Protein AF-S4PAW2-F1 (afdb_monomer)

Foldseek 3Di:
DDDDDDPDDDDDPCNVCVVVDDPNDRPPDPPCQVWAWDADLQQKIKTQAQDPVVVVVCQQQWAWDDDDNGITITGRALVSLVSNVVVVNALVNVQVVNQVRHDVVLVVVPPPPDPDPGSHDVSNSVSND

Organism: NCBI:txid116150

Secondary structure (DSSP, 8-state):
--PPPPS-----HHHHTTT--BTTB-TT-GGGGG-EEEE-TTSEEEEE---HHHHHHHTTTSEEEEE-SS-EEEE--HHHHHHHHHTT--HHHHHHHHHHTB-TTTTT--TTS---S-SS-HHHHHHH-

InterPro domains:
  IPR004598 Transcription factor TFIIH subunit p52/Tfb2 [PF03849] (2-104)
  IPR004598 Transcription factor TFIIH subunit p52/Tfb2 [PTHR13152] (2-129)

Sequence (129 aa):
HRKRKAGRFYPTRLALNITCVKDGLAPLDAAANAGYIIAETNYRVYAYTQSSLQVALLGLFTELIYRFPNVVVGVLTRESVRAALRGGISAQQIIRYLDQHSHPQMLKSDTGGVRSASVLPPTVLDQIQ

Solvent-accessible surface area (backbone atoms only — not comparable to full-atom values): 7818 Å² total; per-residue (Å²): 135,84,79,79,84,72,99,72,84,79,82,48,75,67,69,72,41,69,85,66,51,58,91,82,50,62,91,83,46,85,80,62,75,76,43,33,34,48,67,43,78,86,33,40,34,42,34,38,40,74,52,67,67,60,54,54,57,48,54,53,39,23,47,74,76,47,80,53,86,52,37,34,35,28,34,58,41,67,66,30,34,52,50,20,46,74,71,70,45,50,51,68,56,56,51,49,53,50,53,76,35,38,42,74,66,57,71,5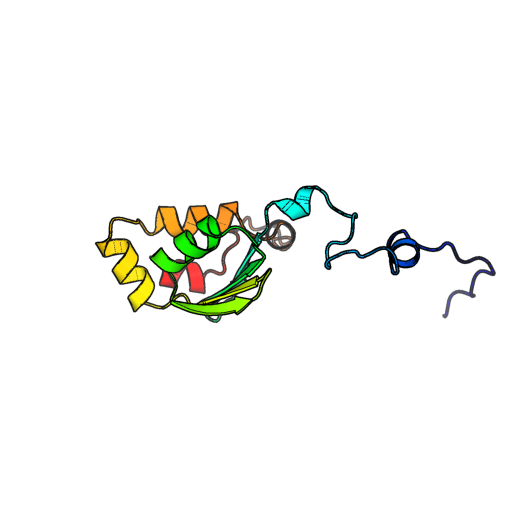8,68,62,76,76,86,59,84,67,97,57,76,60,42,66,65,47,52,66,60,54,105

Structure (mmCIF, N/CA/C/O backbone):
data_AF-S4PAW2-F1
#
_entry.id   AF-S4PAW2-F1
#
loop_
_atom_site.group_PDB
_atom_site.id
_atom_site.type_symbol
_atom_site.label_atom_id
_atom_site.label_alt_id
_atom_site.label_comp_id
_atom_site.label_asym_id
_atom_site.label_entity_id
_atom_site.label_seq_id
_atom_site.pdbx_PDB_ins_code
_atom_site.Cartn_x
_atom_site.Cartn_y
_atom_site.Cartn_z
_atom_site.occupancy
_atom_site.B_iso_or_equiv
_atom_site.auth_seq_id
_atom_site.auth_comp_id
_atom_site.auth_asym_id
_atom_site.auth_atom_id
_atom_site.pdbx_PDB_model_num
ATOM 1 N N . HIS A 1 1 ? 20.987 15.626 -38.722 1.00 43.94 1 HIS A N 1
ATOM 2 C CA . HIS A 1 1 ? 22.169 14.813 -39.095 1.00 43.94 1 HIS A CA 1
ATOM 3 C C . HIS A 1 1 ? 22.150 13.480 -38.341 1.00 43.94 1 HIS A C 1
ATOM 5 O O . HIS A 1 1 ? 22.289 13.475 -37.125 1.00 43.94 1 HIS A O 1
ATOM 11 N N . ARG A 1 2 ? 21.940 12.347 -39.028 1.00 53.91 2 ARG A N 1
ATOM 12 C CA . ARG A 1 2 ? 21.974 10.998 -38.428 1.00 53.91 2 ARG A CA 1
ATOM 13 C C . ARG A 1 2 ? 23.436 10.560 -38.267 1.00 53.91 2 ARG A C 1
ATOM 15 O O . ARG A 1 2 ? 24.132 10.385 -39.263 1.00 53.91 2 ARG A O 1
ATOM 22 N N . LYS A 1 3 ? 23.908 10.414 -37.024 1.00 63.22 3 LYS A N 1
ATOM 23 C CA . LYS A 1 3 ? 25.265 9.933 -36.700 1.00 63.22 3 LYS A CA 1
ATOM 24 C C . LYS A 1 3 ? 25.439 8.517 -37.283 1.00 63.22 3 LYS A C 1
ATOM 26 O O . LYS A 1 3 ? 24.572 7.666 -37.082 1.00 63.22 3 LYS A O 1
ATOM 31 N N . ARG A 1 4 ? 26.491 8.294 -38.083 1.00 63.22 4 ARG A N 1
ATOM 32 C CA . ARG A 1 4 ? 26.742 7.032 -38.815 1.00 63.22 4 ARG A CA 1
ATOM 33 C C . ARG A 1 4 ? 26.732 5.820 -37.866 1.00 63.22 4 ARG A C 1
ATOM 35 O O . ARG A 1 4 ? 27.247 5.906 -36.755 1.00 63.22 4 ARG A O 1
ATOM 42 N N . LYS A 1 5 ? 26.156 4.698 -38.320 1.00 63.38 5 LYS A N 1
ATOM 43 C CA . LYS A 1 5 ? 26.122 3.418 -37.589 1.00 63.38 5 LYS A CA 1
ATOM 44 C C . LYS A 1 5 ? 27.553 2.889 -37.419 1.00 63.38 5 LYS A C 1
ATOM 46 O O . LYS A 1 5 ? 28.229 2.639 -38.412 1.00 63.38 5 LYS A O 1
ATOM 51 N N . ALA A 1 6 ? 28.004 2.734 -36.178 1.00 69.69 6 ALA A N 1
ATOM 52 C CA . ALA A 1 6 ? 29.240 2.026 -35.864 1.00 69.69 6 ALA A CA 1
ATOM 53 C C . ALA A 1 6 ? 29.114 0.543 -36.270 1.00 69.69 6 ALA A C 1
ATOM 55 O O . ALA A 1 6 ? 28.055 -0.053 -36.090 1.00 69.69 6 ALA A O 1
ATOM 56 N N . GLY A 1 7 ? 30.182 -0.060 -36.803 1.00 74.62 7 GLY A N 1
ATOM 57 C CA . GLY A 1 7 ? 30.214 -1.469 -37.237 1.00 74.62 7 GLY A CA 1
ATOM 58 C C . GLY A 1 7 ? 30.329 -2.498 -36.103 1.00 74.62 7 GLY A C 1
ATOM 59 O O . GLY A 1 7 ? 30.647 -3.653 -36.361 1.00 74.62 7 GLY A O 1
ATOM 60 N N . ARG A 1 8 ? 30.129 -2.088 -34.844 1.00 81.25 8 ARG A N 1
ATOM 61 C CA . ARG A 1 8 ? 30.206 -2.947 -33.656 1.00 81.25 8 ARG A CA 1
ATOM 62 C C . ARG A 1 8 ? 29.016 -2.665 -32.748 1.00 81.25 8 ARG A C 1
ATOM 64 O O . ARG A 1 8 ? 28.723 -1.506 -32.458 1.00 81.25 8 ARG A O 1
ATOM 71 N N . PHE A 1 9 ? 28.365 -3.732 -32.299 1.00 82.75 9 PHE A N 1
ATOM 72 C CA . PHE A 1 9 ? 27.285 -3.703 -31.319 1.00 82.75 9 PHE A CA 1
ATOM 73 C C . PHE A 1 9 ? 27.733 -4.474 -30.083 1.00 82.75 9 PHE A C 1
ATOM 75 O O . PHE A 1 9 ? 28.234 -5.590 -30.198 1.00 82.75 9 PHE A O 1
ATOM 82 N N . TYR A 1 10 ? 27.546 -3.875 -28.912 1.00 84.75 10 TYR A N 1
ATOM 83 C CA . TYR A 1 10 ? 27.813 -4.519 -27.633 1.00 84.75 10 TYR A CA 1
ATOM 84 C C . TYR A 1 10 ? 26.465 -4.874 -27.004 1.00 84.75 10 TYR A C 1
ATOM 86 O O . TYR A 1 10 ? 25.679 -3.960 -26.732 1.00 84.75 10 TYR A O 1
ATOM 94 N N . PRO A 1 11 ? 26.149 -6.168 -26.825 1.00 86.12 11 PRO A N 1
ATOM 95 C CA . PRO A 1 11 ? 24.896 -6.563 -26.202 1.00 86.12 11 PRO A CA 1
ATOM 96 C C . PRO A 1 11 ? 24.865 -6.073 -24.749 1.00 86.12 11 PRO A C 1
ATOM 98 O O . PRO A 1 11 ? 25.845 -6.189 -24.013 1.00 86.12 11 PRO A O 1
ATOM 101 N N . THR A 1 12 ? 23.737 -5.500 -24.332 1.00 87.56 12 THR A N 1
ATOM 102 C CA . THR A 1 12 ? 23.522 -5.082 -22.941 1.00 87.56 12 THR A CA 1
ATOM 103 C C . THR A 1 12 ? 23.240 -6.297 -22.059 1.00 87.56 12 THR A C 1
ATOM 105 O O . THR A 1 12 ? 22.860 -7.361 -22.550 1.00 87.56 12 THR A O 1
ATOM 108 N N . ARG A 1 13 ? 23.334 -6.137 -20.733 1.00 80.31 13 ARG A N 1
ATOM 109 C CA . ARG A 1 13 ? 22.932 -7.201 -19.792 1.00 80.31 13 ARG A CA 1
ATOM 110 C C . ARG A 1 13 ? 21.468 -7.624 -19.978 1.00 80.31 13 ARG A C 1
ATOM 112 O O . ARG A 1 13 ? 21.155 -8.789 -19.784 1.00 80.31 13 ARG A O 1
ATOM 119 N N . LEU A 1 14 ? 20.597 -6.708 -20.414 1.00 81.19 14 LEU A N 1
ATOM 120 C CA . LEU A 1 14 ? 19.204 -7.015 -20.754 1.00 81.19 14 LEU A CA 1
ATOM 121 C C . LEU A 1 14 ? 19.109 -7.960 -21.963 1.00 81.19 14 LEU A C 1
ATOM 123 O O . LEU A 1 14 ? 18.390 -8.950 -21.904 1.00 81.19 14 LEU A O 1
ATOM 127 N N . ALA A 1 15 ? 19.866 -7.682 -23.032 1.00 83.38 15 ALA A N 1
ATOM 128 C CA . ALA A 1 15 ? 19.887 -8.523 -24.229 1.00 83.38 15 ALA A CA 1
ATOM 129 C C . ALA A 1 15 ? 20.457 -9.921 -23.942 1.00 83.38 15 ALA A C 1
ATOM 131 O O . ALA A 1 15 ? 19.952 -10.909 -24.464 1.00 83.38 15 ALA A O 1
ATOM 132 N N . LEU A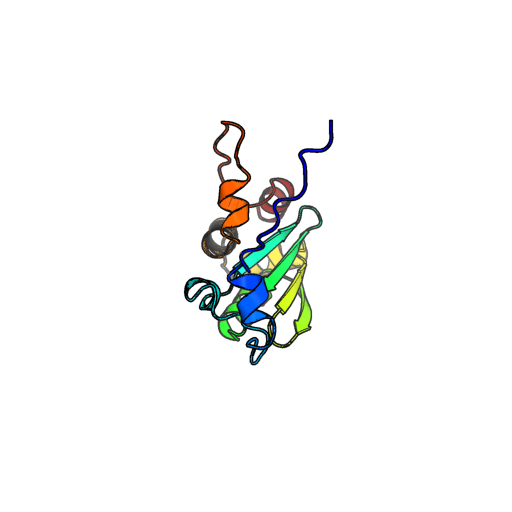 1 16 ? 21.476 -10.005 -23.081 1.00 84.00 16 LEU A N 1
ATOM 133 C CA . LEU A 1 16 ? 22.079 -11.277 -22.669 1.00 84.00 16 LEU A CA 1
ATOM 134 C C . LEU A 1 16 ? 21.139 -12.127 -21.799 1.00 84.00 16 LEU A C 1
ATOM 136 O O . LEU A 1 16 ? 21.194 -13.349 -21.865 1.00 84.00 16 LEU A O 1
ATOM 140 N N . ASN A 1 17 ? 20.266 -11.495 -21.009 1.00 81.31 17 ASN A N 1
ATOM 141 C CA . ASN A 1 17 ? 19.404 -12.181 -20.041 1.00 81.31 17 ASN A CA 1
ATOM 142 C C . ASN A 1 17 ? 17.983 -12.469 -20.550 1.00 81.31 17 ASN A C 1
ATOM 144 O O . ASN A 1 17 ? 17.161 -12.958 -19.777 1.00 81.31 17 ASN A O 1
ATOM 148 N N . ILE A 1 18 ? 17.676 -12.200 -21.824 1.00 83.50 18 ILE A N 1
ATOM 149 C CA . ILE A 1 18 ? 16.310 -12.317 -22.362 1.00 83.50 18 ILE A CA 1
ATOM 150 C C . ILE A 1 18 ? 15.739 -13.745 -22.267 1.00 83.50 18 ILE A C 1
ATOM 152 O O . ILE A 1 18 ? 14.544 -13.913 -22.054 1.00 83.50 18 ILE A O 1
ATOM 156 N N . THR A 1 19 ? 16.591 -14.771 -22.365 1.00 82.31 19 THR A N 1
ATOM 157 C CA . THR A 1 19 ? 16.217 -16.192 -22.243 1.00 82.31 19 THR A CA 1
ATOM 158 C C . THR A 1 19 ? 16.456 -16.772 -20.844 1.00 82.31 19 THR A C 1
ATOM 160 O O . THR A 1 19 ? 16.090 -17.915 -20.587 1.00 82.31 19 THR A O 1
ATOM 163 N N . CYS A 1 20 ? 17.056 -16.002 -19.929 1.00 69.94 20 CYS A N 1
ATOM 164 C CA . CYS A 1 20 ? 17.436 -16.456 -18.585 1.00 69.94 20 CYS A CA 1
ATOM 165 C C . CYS A 1 20 ? 16.377 -16.163 -17.511 1.00 69.94 20 CYS A C 1
ATOM 167 O O . CYS A 1 20 ? 16.598 -16.479 -16.342 1.00 69.94 20 CYS A O 1
ATOM 169 N N . VAL A 1 21 ? 15.245 -15.552 -17.874 1.00 64.81 21 VAL A N 1
ATOM 170 C CA . VAL A 1 21 ? 14.146 -15.259 -16.945 1.00 64.81 21 VAL A CA 1
ATOM 171 C C . VAL A 1 21 ? 13.453 -16.568 -16.561 1.00 64.81 21 VAL A C 1
ATOM 173 O O . VAL A 1 21 ? 12.623 -17.084 -17.305 1.00 64.81 21 VAL A O 1
ATOM 176 N N . LYS A 1 22 ? 13.797 -17.115 -15.393 1.00 58.88 22 LYS A N 1
ATOM 177 C CA . LYS A 1 22 ? 13.027 -18.180 -14.739 1.00 58.88 22 LYS A CA 1
ATOM 178 C C . LYS A 1 22 ? 12.030 -17.526 -13.779 1.00 58.88 22 LYS A C 1
ATOM 180 O O . LYS A 1 22 ? 12.400 -16.626 -13.033 1.00 58.88 22 LYS A O 1
ATOM 185 N N . ASP A 1 23 ? 10.764 -17.927 -13.864 1.00 60.06 23 ASP A N 1
ATOM 186 C CA . ASP A 1 23 ? 9.655 -17.455 -13.014 1.00 60.06 23 ASP A CA 1
ATOM 187 C C . ASP A 1 23 ? 9.377 -15.938 -13.026 1.00 60.06 23 ASP A C 1
ATOM 189 O O . ASP A 1 23 ? 8.861 -15.374 -12.064 1.00 60.06 23 ASP A O 1
ATOM 193 N N . GLY A 1 24 ? 9.693 -15.247 -14.129 1.00 57.25 24 GLY A N 1
ATOM 194 C CA . GLY A 1 24 ? 9.384 -13.816 -14.293 1.00 57.25 24 GLY A CA 1
ATOM 195 C C . GLY A 1 24 ? 10.277 -12.867 -13.483 1.00 57.25 24 GLY A C 1
ATOM 196 O O . GLY A 1 24 ? 10.128 -11.651 -13.590 1.00 57.25 24 GLY A O 1
ATOM 197 N N . LEU A 1 25 ? 11.233 -13.398 -12.719 1.00 56.69 25 LEU A N 1
ATOM 198 C CA . LEU A 1 25 ? 12.224 -12.630 -11.975 1.00 56.69 25 LEU A CA 1
ATOM 199 C C . LEU A 1 25 ? 13.505 -12.554 -12.804 1.00 56.69 25 LEU A C 1
ATOM 201 O O . LEU A 1 25 ? 14.251 -13.525 -12.942 1.00 56.69 25 LEU A O 1
ATOM 205 N N . ALA A 1 26 ? 13.772 -11.388 -13.392 1.00 56.56 26 ALA A N 1
ATOM 206 C CA . ALA A 1 26 ? 15.089 -11.140 -13.955 1.00 56.56 26 ALA A CA 1
ATOM 207 C C . ALA A 1 26 ? 16.115 -11.142 -12.800 1.00 56.56 26 ALA A C 1
ATOM 209 O O . ALA A 1 26 ? 15.881 -10.455 -11.805 1.00 56.56 26 ALA A O 1
ATOM 210 N N . PRO A 1 27 ? 17.280 -11.809 -12.920 1.00 54.62 27 PRO A N 1
ATOM 211 C CA . PRO A 1 27 ? 18.311 -11.836 -11.871 1.00 54.62 27 PRO A CA 1
ATOM 212 C C . PRO A 1 27 ? 18.996 -10.475 -11.634 1.00 54.62 27 PRO A C 1
ATOM 214 O O . PRO A 1 27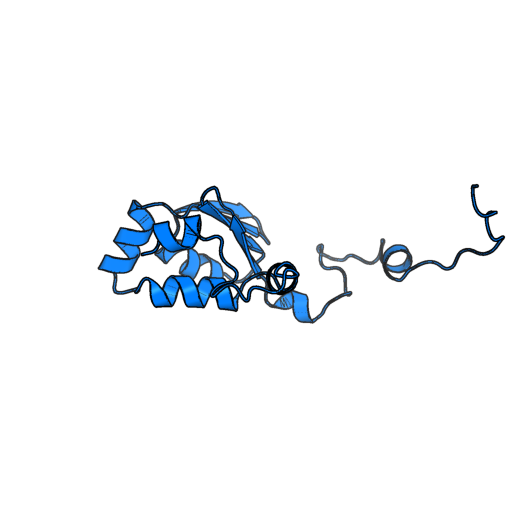 ? 20.081 -10.409 -11.060 1.00 54.62 27 PRO A O 1
ATOM 217 N N . LEU A 1 28 ? 18.426 -9.391 -12.163 1.00 55.56 28 LEU A N 1
ATOM 218 C CA . LEU A 1 28 ? 19.066 -8.090 -12.270 1.00 55.56 28 LEU A CA 1
ATOM 219 C C . LEU A 1 28 ? 19.073 -7.325 -10.944 1.00 55.56 28 LEU A C 1
ATOM 221 O O . LEU A 1 28 ? 20.002 -6.550 -10.754 1.00 55.56 28 LEU A O 1
ATOM 225 N N . ASP A 1 29 ? 18.151 -7.598 -10.013 1.00 54.34 29 ASP A N 1
ATOM 226 C CA . ASP A 1 29 ? 18.071 -6.864 -8.748 1.00 54.34 29 ASP A CA 1
ATOM 227 C C . ASP A 1 29 ? 17.697 -7.774 -7.567 1.00 54.34 29 ASP A C 1
ATOM 229 O O . ASP A 1 29 ? 16.531 -8.069 -7.327 1.00 54.34 29 ASP A O 1
ATOM 233 N N . ALA A 1 30 ? 18.681 -8.162 -6.749 1.00 51.72 30 ALA A N 1
ATOM 234 C CA . ALA A 1 30 ? 18.427 -8.828 -5.463 1.00 51.72 30 ALA A CA 1
ATOM 235 C C . ALA A 1 30 ? 17.611 -7.945 -4.486 1.00 51.72 30 ALA A C 1
ATOM 237 O O . ALA A 1 30 ? 16.960 -8.463 -3.581 1.00 51.72 30 ALA A O 1
ATOM 238 N N . ALA A 1 31 ? 17.604 -6.621 -4.700 1.00 51.38 31 ALA A N 1
ATOM 239 C CA . ALA A 1 31 ? 16.765 -5.659 -3.984 1.00 51.38 31 ALA A CA 1
ATOM 240 C C . ALA A 1 31 ? 15.284 -5.686 -4.422 1.00 51.38 31 ALA A C 1
ATOM 242 O O . ALA A 1 31 ? 14.428 -5.207 -3.683 1.00 51.38 31 ALA A O 1
ATOM 243 N N . ALA A 1 32 ? 14.955 -6.277 -5.579 1.00 54.66 32 ALA A N 1
ATOM 244 C CA . ALA A 1 32 ? 13.572 -6.426 -6.042 1.00 54.66 32 ALA A CA 1
ATOM 245 C C . ALA A 1 32 ? 12.781 -7.499 -5.266 1.00 54.66 32 ALA A C 1
ATOM 247 O O . ALA A 1 32 ? 11.563 -7.583 -5.404 1.00 54.66 32 ALA A O 1
ATOM 248 N N . ASN A 1 33 ? 13.447 -8.295 -4.422 1.00 56.91 33 ASN A N 1
ATOM 249 C CA . ASN A 1 33 ? 12.817 -9.392 -3.682 1.00 56.91 33 ASN A CA 1
ATOM 250 C C . ASN A 1 33 ? 11.865 -8.939 -2.561 1.00 56.91 33 ASN A C 1
ATOM 252 O O . ASN A 1 33 ? 11.046 -9.738 -2.117 1.00 56.91 33 ASN A O 1
ATOM 256 N N . ALA A 1 34 ? 11.941 -7.686 -2.098 1.00 69.44 34 ALA A N 1
ATOM 257 C CA . ALA A 1 34 ? 11.058 -7.185 -1.038 1.00 69.44 34 ALA A CA 1
ATOM 258 C C . ALA A 1 34 ? 9.654 -6.788 -1.542 1.00 69.44 34 ALA A C 1
ATOM 260 O O . ALA A 1 34 ? 8.750 -6.581 -0.733 1.00 69.44 34 ALA A O 1
ATOM 261 N N . GLY A 1 35 ? 9.456 -6.708 -2.863 1.00 85.25 35 GLY A N 1
ATOM 262 C CA . GLY A 1 35 ? 8.232 -6.160 -3.441 1.00 85.25 35 GLY A CA 1
ATOM 263 C C . GLY A 1 35 ? 8.101 -4.647 -3.239 1.00 85.25 35 GLY A C 1
ATOM 264 O O . GLY A 1 35 ? 8.925 -4.013 -2.582 1.00 85.25 35 GLY A O 1
ATOM 265 N N . TYR A 1 36 ? 7.080 -4.041 -3.840 1.00 92.81 36 TYR A N 1
ATOM 266 C CA . TYR A 1 36 ? 6.817 -2.604 -3.720 1.00 92.81 36 TYR A CA 1
ATOM 267 C C . TYR A 1 36 ? 5.348 -2.272 -3.963 1.00 92.81 36 TYR A C 1
ATOM 269 O O . TYR A 1 36 ? 4.600 -3.052 -4.554 1.00 92.81 36 TYR A O 1
ATOM 277 N N . ILE A 1 37 ? 4.946 -1.090 -3.514 1.00 95.25 37 ILE A N 1
ATOM 278 C CA . ILE A 1 37 ? 3.594 -0.558 -3.602 1.00 95.25 37 ILE A CA 1
ATOM 279 C C . ILE A 1 37 ? 3.619 0.725 -4.436 1.00 95.25 37 ILE A C 1
ATOM 281 O O . ILE A 1 37 ? 4.537 1.539 -4.339 1.00 95.25 37 ILE A O 1
ATOM 285 N N . ILE A 1 38 ? 2.605 0.890 -5.276 1.00 95.25 38 ILE A N 1
ATOM 286 C CA . ILE A 1 38 ? 2.365 2.084 -6.082 1.00 95.25 38 ILE A CA 1
ATOM 287 C C . ILE A 1 38 ? 0.939 2.541 -5.790 1.00 95.25 38 ILE A C 1
ATOM 289 O O . ILE A 1 38 ? -0.004 1.783 -6.015 1.00 95.25 38 ILE A O 1
ATOM 293 N N . ALA A 1 39 ? 0.787 3.768 -5.296 1.00 95.06 39 ALA A N 1
ATOM 294 C CA . ALA A 1 39 ? -0.507 4.419 -5.121 1.00 95.06 39 ALA A CA 1
ATOM 295 C C . ALA A 1 39 ? -0.696 5.491 -6.204 1.00 95.06 39 ALA A C 1
ATOM 297 O O . ALA A 1 39 ? 0.152 6.368 -6.370 1.00 95.06 39 ALA A O 1
ATOM 298 N N . GLU A 1 40 ? -1.798 5.413 -6.945 1.00 94.00 40 GLU A N 1
ATOM 299 C CA . GLU A 1 40 ? -2.144 6.358 -8.010 1.00 94.00 40 GLU A CA 1
ATOM 300 C C . GLU A 1 40 ? -3.138 7.429 -7.537 1.00 94.00 40 GLU A C 1
ATOM 302 O O . GLU A 1 40 ? -3.854 7.268 -6.549 1.00 94.00 40 GLU A O 1
ATOM 307 N N . THR A 1 41 ? -3.244 8.524 -8.294 1.00 94.06 41 THR A N 1
ATOM 308 C CA . THR A 1 41 ? -4.172 9.636 -8.014 1.00 94.06 41 THR A CA 1
ATOM 309 C C . THR A 1 41 ? -5.652 9.254 -8.093 1.00 94.06 41 THR A C 1
ATOM 311 O O . THR A 1 41 ? -6.489 9.973 -7.558 1.00 94.06 41 THR A O 1
ATOM 314 N N . ASN A 1 42 ? -5.972 8.127 -8.734 1.00 96.00 42 ASN A N 1
ATOM 315 C CA . ASN A 1 42 ? -7.314 7.542 -8.838 1.00 96.00 42 ASN A CA 1
ATOM 316 C C . ASN A 1 42 ? -7.646 6.576 -7.677 1.00 96.00 42 ASN A C 1
ATOM 318 O O . ASN A 1 42 ? -8.590 5.794 -7.793 1.00 96.00 42 ASN A O 1
ATOM 322 N N . TYR A 1 43 ? -6.848 6.594 -6.602 1.00 96.94 43 TYR A N 1
ATOM 323 C CA . TYR A 1 43 ? -6.978 5.758 -5.402 1.00 96.94 43 TYR A CA 1
ATOM 324 C C . TYR A 1 43 ? -6.681 4.265 -5.593 1.00 96.94 43 TYR A C 1
ATOM 326 O O . TYR A 1 43 ? -6.866 3.483 -4.658 1.00 96.94 43 TYR A O 1
ATOM 334 N N . ARG A 1 44 ? -6.199 3.840 -6.768 1.00 97.56 44 ARG A N 1
ATOM 335 C CA . ARG A 1 44 ? -5.739 2.462 -6.972 1.00 97.56 44 ARG A CA 1
ATOM 336 C C . ARG A 1 44 ? -4.382 2.242 -6.320 1.00 97.56 44 ARG A C 1
ATOM 338 O O . ARG A 1 44 ? -3.468 3.055 -6.457 1.00 97.56 44 ARG A O 1
ATOM 345 N N . VAL A 1 45 ? -4.260 1.103 -5.651 1.00 97.31 45 VAL A N 1
ATOM 346 C CA . VAL A 1 45 ? -3.036 0.621 -5.018 1.00 97.31 45 VAL A CA 1
ATOM 347 C C . VAL A 1 45 ? -2.610 -0.665 -5.713 1.00 97.31 45 VAL A C 1
ATOM 349 O O . VAL A 1 45 ? -3.341 -1.655 -5.696 1.00 97.31 45 VAL A O 1
ATOM 352 N N . TYR A 1 46 ? -1.421 -0.6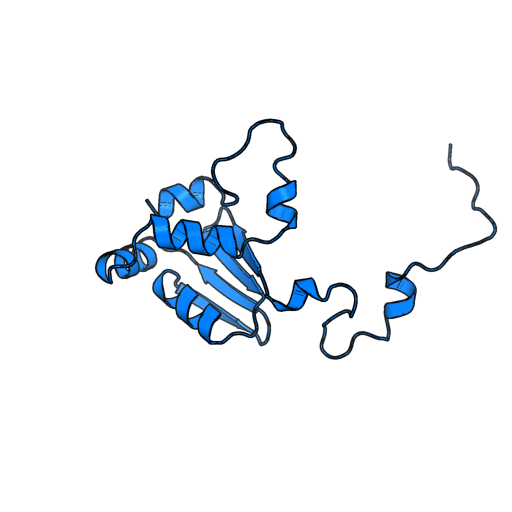54 -6.308 1.00 97.06 46 TYR A N 1
ATOM 353 C CA . TYR A 1 46 ? -0.793 -1.819 -6.923 1.00 97.06 46 TYR A CA 1
ATOM 354 C C . TYR A 1 46 ? 0.362 -2.278 -6.045 1.00 97.06 46 TYR A C 1
ATOM 356 O O . TYR A 1 46 ? 1.336 -1.550 -5.868 1.00 97.06 46 TYR A O 1
ATOM 364 N N . ALA A 1 47 ? 0.265 -3.483 -5.501 1.00 96.31 47 ALA A N 1
ATOM 365 C CA . ALA A 1 47 ? 1.294 -4.070 -4.660 1.00 96.31 47 ALA A CA 1
ATOM 366 C C . ALA A 1 47 ? 1.916 -5.271 -5.363 1.00 96.31 47 ALA A C 1
ATOM 368 O O . ALA A 1 47 ? 1.278 -6.312 -5.503 1.00 96.31 47 ALA A O 1
ATOM 369 N N . TYR A 1 48 ? 3.165 -5.129 -5.790 1.00 94.06 48 TYR A N 1
ATOM 370 C CA . TYR A 1 48 ? 3.963 -6.222 -6.325 1.00 94.06 48 TYR A CA 1
ATOM 371 C C . TYR A 1 48 ? 4.566 -6.984 -5.159 1.00 94.06 48 TYR A C 1
ATOM 373 O O . TYR A 1 48 ? 5.576 -6.571 -4.597 1.00 94.06 48 TYR A O 1
ATOM 381 N N . THR A 1 49 ? 3.904 -8.057 -4.745 1.00 91.12 49 THR A N 1
ATOM 382 C CA . THR A 1 49 ? 4.314 -8.858 -3.595 1.00 91.12 49 THR A CA 1
ATOM 383 C C . THR A 1 49 ? 3.818 -10.288 -3.714 1.00 91.12 49 THR A C 1
ATOM 385 O O . THR A 1 49 ? 2.740 -10.551 -4.245 1.00 91.12 49 THR A O 1
ATOM 388 N N . GLN A 1 50 ? 4.612 -11.213 -3.182 1.00 87.06 50 GLN A N 1
ATOM 389 C CA . GLN A 1 50 ? 4.233 -12.610 -2.968 1.00 87.06 50 GLN A CA 1
ATOM 390 C C . GLN A 1 50 ? 3.931 -12.894 -1.484 1.00 87.06 50 GLN A C 1
ATOM 392 O O . GLN A 1 50 ? 3.493 -13.987 -1.129 1.00 87.06 50 GLN A O 1
ATOM 397 N N . SER A 1 51 ? 4.147 -11.912 -0.601 1.00 90.25 51 SER A N 1
ATOM 398 C CA . SER A 1 51 ? 3.960 -12.058 0.841 1.00 90.25 51 SER A CA 1
ATOM 399 C C . SER A 1 51 ? 2.483 -11.973 1.211 1.00 90.25 51 SER A C 1
ATOM 401 O O . SER A 1 51 ? 1.862 -10.914 1.121 1.00 90.25 51 SER A O 1
ATOM 403 N N . SER A 1 52 ? 1.915 -13.080 1.696 1.00 91.94 52 SER A N 1
ATOM 404 C CA . SER A 1 52 ? 0.534 -13.119 2.193 1.00 91.94 52 SER A CA 1
ATOM 405 C C . SER A 1 52 ? 0.293 -12.140 3.345 1.00 91.94 52 SER A C 1
ATOM 407 O O . SER A 1 52 ? -0.800 -11.585 3.442 1.00 91.94 52 SER A O 1
ATOM 409 N N . LEU A 1 53 ? 1.314 -11.876 4.167 1.00 93.31 53 LEU A N 1
ATOM 410 C CA . LEU A 1 53 ? 1.266 -10.877 5.234 1.00 93.31 53 LEU A CA 1
ATOM 411 C C . LEU A 1 53 ? 1.073 -9.467 4.669 1.00 93.31 53 LEU A C 1
ATOM 413 O O . LEU A 1 53 ? 0.228 -8.723 5.156 1.00 93.31 53 LEU A O 1
ATOM 417 N N . GLN A 1 54 ? 1.813 -9.107 3.618 1.00 93.38 54 GLN A N 1
ATOM 418 C CA . GLN A 1 54 ? 1.693 -7.792 2.984 1.00 93.38 54 G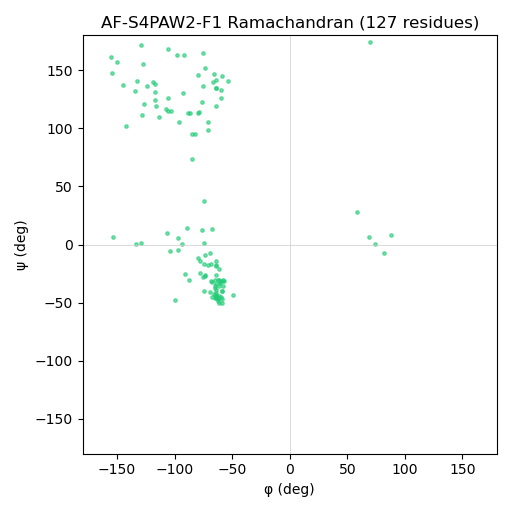LN A CA 1
ATOM 419 C C . GLN A 1 54 ? 0.305 -7.602 2.357 1.00 93.38 54 GLN A C 1
ATOM 421 O O . GLN A 1 54 ? -0.301 -6.541 2.490 1.00 93.38 54 GLN A O 1
ATOM 426 N N . VAL A 1 55 ? -0.239 -8.662 1.751 1.00 95.19 55 VAL A N 1
ATOM 427 C CA . VAL A 1 55 ? -1.613 -8.664 1.228 1.00 95.19 55 VAL A CA 1
ATOM 428 C C . VAL A 1 55 ? -2.642 -8.492 2.350 1.00 95.19 55 VAL A C 1
ATOM 430 O O . VAL A 1 55 ? -3.576 -7.707 2.202 1.00 95.19 55 VAL A O 1
ATOM 433 N N . ALA A 1 56 ? -2.471 -9.185 3.480 1.00 95.94 56 ALA A N 1
ATOM 434 C CA . ALA A 1 56 ? -3.370 -9.062 4.626 1.00 95.94 56 ALA A CA 1
ATOM 435 C C . ALA A 1 56 ? -3.346 -7.649 5.228 1.00 95.94 56 ALA A C 1
ATOM 437 O O . ALA A 1 56 ? -4.404 -7.101 5.519 1.00 95.94 56 ALA A O 1
ATOM 438 N N . LEU A 1 57 ? -2.160 -7.041 5.353 1.00 96.31 57 LEU A N 1
ATOM 439 C CA . LEU A 1 57 ? -2.004 -5.666 5.835 1.00 96.31 57 LEU A CA 1
ATOM 440 C C . LEU A 1 57 ? -2.706 -4.657 4.921 1.00 96.31 57 LEU A C 1
ATOM 442 O O . LEU A 1 57 ? -3.426 -3.798 5.419 1.00 96.31 57 LEU A O 1
ATOM 446 N N . LEU A 1 58 ? -2.555 -4.789 3.599 1.00 96.88 58 LEU A N 1
ATOM 447 C CA . LEU A 1 58 ? -3.274 -3.952 2.633 1.00 96.88 58 LEU A CA 1
ATOM 448 C C . LEU A 1 58 ? -4.793 -4.083 2.778 1.00 96.88 58 LEU A C 1
ATOM 450 O O . LEU A 1 58 ? -5.502 -3.079 2.728 1.00 96.88 58 LEU A O 1
ATOM 454 N N . GLY A 1 59 ? -5.293 -5.296 3.017 1.00 97.19 59 GLY A N 1
ATOM 455 C CA . GLY A 1 59 ? -6.718 -5.548 3.238 1.00 97.19 59 GLY A CA 1
ATOM 456 C C . GLY A 1 59 ? -7.298 -4.883 4.492 1.00 97.19 59 GLY A C 1
ATOM 457 O O . GLY A 1 59 ? -8.515 -4.794 4.610 1.00 97.19 59 GLY A O 1
ATOM 458 N N . LEU A 1 60 ? -6.466 -4.387 5.418 1.00 97.69 60 LEU A N 1
ATOM 459 C CA . LEU A 1 60 ? -6.948 -3.667 6.601 1.00 97.69 60 LEU A CA 1
ATOM 460 C C . LEU A 1 60 ? -7.463 -2.262 6.274 1.00 97.69 60 LEU A C 1
ATOM 462 O O . LEU A 1 60 ? -8.296 -1.745 7.011 1.00 97.69 60 LEU A O 1
ATOM 466 N N . PHE A 1 61 ? -6.952 -1.636 5.209 1.00 97.81 61 PHE A N 1
ATOM 467 C CA . PHE A 1 61 ? -7.253 -0.240 4.871 1.00 97.81 61 PHE A CA 1
ATOM 468 C C . PHE A 1 61 ? -7.595 -0.006 3.392 1.00 97.81 61 PHE A C 1
ATOM 470 O O . PHE A 1 61 ? -7.904 1.123 3.010 1.00 97.81 61 PHE A O 1
ATOM 477 N N . THR A 1 62 ? -7.604 -1.051 2.562 1.00 98.25 62 THR A N 1
ATOM 478 C CA . THR A 1 62 ? -8.031 -1.004 1.153 1.00 98.25 62 THR A CA 1
ATOM 479 C C . THR A 1 62 ? -9.080 -2.070 0.861 1.00 98.25 62 THR A C 1
ATOM 481 O O . THR A 1 62 ? -9.124 -3.113 1.513 1.00 98.25 62 THR A O 1
ATOM 484 N N . GLU A 1 63 ? -9.896 -1.837 -0.160 1.00 98.06 63 GLU A N 1
ATOM 485 C CA . GLU A 1 63 ? -10.729 -2.873 -0.766 1.00 98.06 63 GLU A CA 1
ATOM 486 C C . GLU A 1 63 ? -9.912 -3.605 -1.835 1.00 98.06 63 GLU A C 1
ATOM 488 O O . GLU A 1 63 ? -9.536 -3.017 -2.851 1.00 98.06 63 GLU A O 1
ATOM 493 N N . LEU A 1 64 ? -9.603 -4.886 -1.613 1.00 97.19 64 LEU A N 1
ATOM 494 C CA . LEU A 1 64 ? -8.854 -5.698 -2.575 1.00 97.19 64 LEU A CA 1
ATOM 495 C C . LEU A 1 64 ? -9.763 -6.110 -3.742 1.00 97.19 64 LEU A C 1
ATOM 497 O O . LEU A 1 64 ? -10.777 -6.770 -3.535 1.00 97.19 64 LEU A O 1
ATOM 501 N N . ILE A 1 65 ? -9.373 -5.758 -4.969 1.00 96.94 65 ILE A N 1
ATOM 502 C CA . ILE A 1 65 ? -10.147 -6.028 -6.191 1.00 96.94 65 ILE A CA 1
ATOM 503 C C . ILE A 1 65 ? -9.607 -7.259 -6.915 1.00 96.94 65 ILE A C 1
ATOM 505 O O . ILE A 1 65 ? -10.368 -8.143 -7.300 1.00 96.94 65 ILE A O 1
ATOM 509 N N . TYR A 1 66 ? -8.286 -7.330 -7.098 1.00 95.56 66 TYR A N 1
ATOM 510 C CA . TYR A 1 66 ? -7.645 -8.426 -7.820 1.00 95.56 66 TYR A CA 1
ATOM 511 C C . TYR A 1 66 ? -6.446 -8.961 -7.056 1.00 95.56 66 TYR A C 1
ATOM 513 O O . TYR A 1 66 ? -5.650 -8.202 -6.503 1.00 95.56 66 TYR A O 1
ATOM 521 N N . ARG A 1 67 ? -6.283 -10.283 -7.090 1.00 92.69 67 ARG A N 1
ATOM 522 C CA . ARG A 1 67 ? -5.116 -10.973 -6.551 1.00 92.69 67 ARG A CA 1
ATOM 523 C C . ARG A 1 67 ? -4.547 -11.911 -7.605 1.00 92.69 67 ARG A C 1
ATOM 525 O O . ARG A 1 67 ? -5.151 -12.927 -7.932 1.00 92.69 67 ARG A O 1
ATOM 532 N N . PHE A 1 68 ? -3.369 -11.564 -8.094 1.00 90.88 68 PHE A N 1
ATOM 533 C CA . PHE A 1 68 ? -2.546 -12.386 -8.969 1.00 90.88 68 PHE A CA 1
ATOM 534 C C . PHE A 1 68 ? -1.350 -12.947 -8.176 1.00 90.88 68 PHE A C 1
ATOM 536 O O . PHE A 1 68 ? -1.105 -12.503 -7.051 1.00 90.88 68 PHE A O 1
ATOM 543 N N . PRO A 1 69 ? -0.591 -13.917 -8.720 1.00 85.75 69 PRO A N 1
ATOM 544 C CA . PRO A 1 69 ? 0.501 -14.566 -7.988 1.00 85.75 69 PRO A CA 1
ATOM 545 C C . PRO A 1 69 ? 1.586 -13.620 -7.452 1.00 85.75 69 PRO A C 1
ATOM 547 O O . PRO A 1 69 ? 2.185 -13.904 -6.421 1.00 85.75 69 PRO A O 1
ATOM 550 N N . ASN A 1 70 ? 1.845 -12.508 -8.140 1.00 85.75 70 ASN A N 1
ATOM 551 C CA . ASN A 1 70 ? 2.907 -11.554 -7.812 1.00 85.75 70 ASN A CA 1
ATOM 552 C C . ASN A 1 70 ? 2.427 -10.097 -7.730 1.00 85.75 70 ASN A C 1
ATOM 554 O O . ASN A 1 70 ? 3.249 -9.208 -7.515 1.00 85.75 70 ASN A O 1
ATOM 558 N N . VAL A 1 71 ? 1.131 -9.840 -7.928 1.00 92.75 71 VAL A N 1
ATOM 559 C CA . VAL A 1 71 ? 0.566 -8.493 -7.837 1.00 92.75 71 VAL A CA 1
ATOM 560 C C . VAL A 1 71 ? -0.841 -8.520 -7.258 1.00 92.75 71 VAL A C 1
ATOM 562 O O . VAL A 1 71 ? -1.677 -9.351 -7.616 1.00 92.75 71 VAL A O 1
ATOM 565 N N . VAL A 1 72 ? -1.110 -7.582 -6.362 1.00 96.56 72 VAL A N 1
ATOM 566 C CA . VAL A 1 72 ? -2.431 -7.325 -5.800 1.00 96.56 72 VAL A CA 1
ATOM 567 C C . VAL A 1 72 ? -2.857 -5.922 -6.184 1.00 96.56 72 VAL A C 1
ATOM 569 O O . VAL A 1 72 ? -2.054 -4.990 -6.158 1.00 96.56 72 VAL A O 1
ATOM 572 N N . VAL A 1 73 ? -4.124 -5.785 -6.549 1.00 97.62 73 VAL A N 1
ATOM 573 C CA . VAL A 1 73 ? -4.743 -4.506 -6.875 1.00 97.62 73 VAL A CA 1
ATOM 574 C C . VAL A 1 73 ? -5.851 -4.255 -5.873 1.00 97.62 73 VAL A C 1
ATOM 576 O O . VAL A 1 73 ? -6.758 -5.077 -5.737 1.00 97.62 73 VAL A O 1
ATOM 579 N N . GLY A 1 74 ? -5.783 -3.120 -5.191 1.00 98.06 74 GLY A N 1
ATOM 580 C CA . GLY A 1 74 ? -6.832 -2.635 -4.306 1.00 98.06 74 GLY A CA 1
ATOM 581 C C . GLY A 1 74 ? -7.215 -1.197 -4.620 1.00 98.06 74 GLY A C 1
ATOM 582 O O . GLY A 1 74 ? -6.559 -0.524 -5.417 1.00 98.06 74 GLY A O 1
ATOM 583 N N . VAL A 1 75 ? -8.283 -0.724 -3.989 1.00 98.19 75 VAL A N 1
ATOM 584 C CA . VAL A 1 75 ? -8.697 0.679 -4.018 1.00 98.19 75 VAL A CA 1
ATOM 585 C C . VAL A 1 75 ? -8.810 1.203 -2.595 1.00 98.19 75 VAL A C 1
ATOM 587 O O . VAL A 1 75 ? -9.331 0.536 -1.702 1.00 98.19 75 VAL A O 1
ATOM 590 N N . LEU A 1 76 ? -8.291 2.407 -2.387 1.00 97.75 76 LEU A N 1
ATOM 591 C CA . LEU A 1 76 ? -8.411 3.141 -1.139 1.00 97.75 76 LEU A CA 1
ATOM 592 C C . LEU A 1 76 ? -9.747 3.906 -1.129 1.00 97.75 76 LEU A C 1
ATOM 594 O O . LEU A 1 76 ? -9.844 5.006 -1.674 1.00 97.75 76 LEU A O 1
ATOM 598 N N . THR A 1 77 ? -10.788 3.322 -0.534 1.00 97.69 77 THR A N 1
ATOM 599 C CA . THR A 1 77 ? -12.110 3.957 -0.409 1.00 97.69 77 THR A CA 1
ATOM 600 C C . THR A 1 77 ? -12.220 4.720 0.907 1.00 97.69 77 THR A C 1
ATOM 602 O O . THR A 1 77 ? -11.440 4.530 1.842 1.00 97.69 77 THR A O 1
ATOM 605 N N . ARG A 1 78 ? -13.201 5.622 1.010 1.00 96.62 78 ARG A N 1
ATOM 606 C CA . ARG A 1 78 ? -13.447 6.337 2.271 1.00 96.62 78 ARG A CA 1
ATOM 607 C C . ARG A 1 78 ? -13.898 5.358 3.354 1.00 96.62 78 ARG A C 1
ATOM 609 O O . ARG A 1 78 ? -13.566 5.504 4.528 1.00 96.62 78 ARG A O 1
ATOM 616 N N . GLU A 1 79 ? -14.664 4.356 2.952 1.00 97.81 79 GLU A N 1
ATOM 617 C CA . GLU A 1 79 ? -15.227 3.311 3.789 1.00 97.81 79 GLU A CA 1
ATOM 618 C C . GLU A 1 79 ? -14.123 2.406 4.347 1.00 97.81 79 GLU A C 1
ATOM 620 O O . GLU A 1 79 ? -14.108 2.167 5.559 1.00 97.81 79 GLU A O 1
ATOM 625 N N . SER A 1 80 ? -13.167 1.980 3.509 1.00 97.81 80 SER A N 1
ATOM 626 C CA . SER A 1 80 ? -12.037 1.142 3.928 1.00 97.81 80 SER A CA 1
ATOM 627 C C . SER A 1 80 ? -11.126 1.870 4.915 1.00 97.81 80 SER A C 1
ATOM 629 O O . SER A 1 80 ? -10.785 1.319 5.963 1.00 97.81 80 SER A O 1
ATOM 631 N N . VAL A 1 81 ? -10.808 3.143 4.651 1.00 97.88 81 VAL A N 1
ATOM 632 C CA . VAL A 1 81 ? -10.009 3.976 5.564 1.00 97.88 81 VAL A CA 1
ATOM 633 C C . VAL A 1 81 ? -10.738 4.162 6.895 1.00 97.88 81 VAL A C 1
ATOM 635 O O . VAL A 1 81 ? -10.170 3.913 7.956 1.00 97.88 81 VAL A O 1
ATOM 638 N N . ARG A 1 82 ? -12.027 4.525 6.880 1.00 97.69 82 ARG A N 1
ATOM 639 C CA . ARG A 1 82 ? -12.815 4.687 8.116 1.00 97.69 82 ARG A CA 1
ATOM 640 C C . ARG A 1 82 ? -12.924 3.397 8.923 1.00 97.69 82 ARG A C 1
ATOM 642 O O . ARG A 1 82 ? -12.976 3.452 10.153 1.00 97.69 82 ARG A O 1
ATOM 649 N N . ALA A 1 83 ? -13.012 2.246 8.261 1.00 97.88 83 ALA A N 1
ATOM 650 C CA . ALA A 1 83 ? -12.994 0.952 8.929 1.00 97.88 83 ALA A CA 1
ATOM 651 C C . ALA A 1 83 ? -11.651 0.717 9.638 1.00 97.88 83 ALA A C 1
ATOM 653 O O . ALA A 1 83 ? -11.660 0.391 10.825 1.00 97.88 83 ALA A O 1
ATOM 654 N N . ALA A 1 84 ? -10.528 0.987 8.966 1.00 97.88 84 ALA A N 1
ATOM 655 C CA . ALA A 1 84 ? -9.187 0.891 9.543 1.00 97.88 84 ALA A CA 1
ATOM 656 C C . ALA A 1 84 ? -9.008 1.809 10.765 1.00 97.88 84 ALA A C 1
ATOM 658 O O . ALA A 1 84 ? -8.561 1.356 11.820 1.00 97.88 84 ALA A O 1
ATOM 659 N N . LEU A 1 85 ? -9.440 3.073 10.650 1.00 97.62 85 LEU A N 1
ATOM 660 C CA . LEU A 1 85 ? -9.380 4.060 11.735 1.00 97.62 85 LEU A CA 1
ATOM 661 C C . LEU A 1 85 ? -10.180 3.602 12.963 1.00 97.62 85 LEU A C 1
ATOM 663 O O . LEU A 1 85 ? -9.684 3.666 14.087 1.00 97.62 85 LEU A O 1
ATOM 667 N N . ARG A 1 86 ? -11.400 3.080 12.765 1.00 97.31 86 ARG A N 1
ATOM 668 C CA . ARG A 1 86 ? -12.205 2.496 13.857 1.00 97.31 86 ARG A CA 1
ATOM 669 C C . ARG A 1 86 ? -11.571 1.240 14.453 1.00 97.31 86 ARG A C 1
ATOM 671 O O . ARG A 1 86 ? -11.748 0.987 15.638 1.00 97.31 86 ARG A O 1
ATOM 678 N N . GLY A 1 87 ? -10.835 0.481 13.645 1.00 96.06 87 GLY A N 1
ATOM 679 C CA . GLY A 1 87 ? -10.034 -0.664 14.077 1.00 96.06 87 GLY A CA 1
ATOM 680 C C . GLY A 1 87 ? -8.744 -0.290 14.815 1.00 96.06 87 GLY A C 1
ATOM 681 O O . GLY A 1 87 ? -7.994 -1.185 15.194 1.00 96.06 87 GLY A O 1
ATOM 682 N N . GLY A 1 88 ? -8.471 1.003 15.025 1.00 97.00 88 GLY A N 1
ATOM 683 C CA . GLY A 1 88 ? -7.303 1.486 15.762 1.00 97.00 88 GLY A CA 1
ATOM 684 C C . GLY A 1 88 ? -6.045 1.683 14.913 1.00 97.00 88 GLY A C 1
ATOM 685 O O . GLY A 1 88 ? -4.983 1.967 15.464 1.00 97.00 88 GLY A O 1
ATOM 686 N N . ILE A 1 89 ? -6.140 1.565 13.586 1.00 97.56 89 ILE A N 1
ATOM 687 C CA . ILE A 1 89 ? -5.036 1.862 12.668 1.00 97.56 89 ILE A CA 1
ATOM 688 C C . ILE A 1 89 ? -5.114 3.342 12.318 1.00 97.56 89 ILE A C 1
ATOM 690 O O . ILE A 1 89 ? -6.049 3.768 11.656 1.00 97.56 89 ILE A O 1
ATOM 694 N N . SER A 1 90 ? -4.143 4.137 12.751 1.00 97.81 90 SER A N 1
ATOM 695 C CA . SER A 1 90 ? -4.132 5.582 12.494 1.00 97.81 90 SER A CA 1
ATOM 696 C C . SER A 1 90 ? -3.784 5.928 11.042 1.00 97.81 90 SER A C 1
ATOM 698 O O . SER A 1 90 ? -2.994 5.237 10.394 1.00 97.81 90 SER A O 1
ATOM 700 N N . ALA A 1 91 ? -4.283 7.073 10.567 1.00 97.06 91 ALA A N 1
ATOM 701 C CA . ALA A 1 91 ? -3.938 7.647 9.263 1.00 97.06 91 ALA A CA 1
ATOM 702 C C . ALA A 1 91 ? -2.4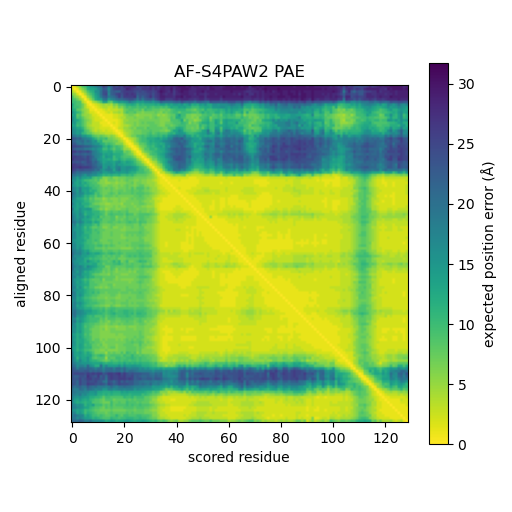15 7.711 9.039 1.00 97.06 91 ALA A C 1
ATOM 704 O O . ALA A 1 91 ? -1.899 7.295 8.003 1.00 97.06 91 ALA A O 1
ATOM 705 N N . GLN A 1 92 ? -1.668 8.140 10.063 1.00 96.25 92 GLN A N 1
ATOM 706 C CA . GLN A 1 92 ? -0.212 8.237 9.998 1.00 96.25 92 GLN A CA 1
ATOM 707 C C . GLN A 1 92 ? 0.472 6.875 9.821 1.00 96.25 92 GLN A C 1
ATOM 709 O O . GLN A 1 92 ? 1.512 6.801 9.167 1.00 96.25 92 GLN A O 1
ATOM 714 N N . GLN A 1 93 ? -0.077 5.803 10.401 1.00 97.00 93 GLN A N 1
ATOM 715 C CA . GLN A 1 93 ? 0.447 4.447 10.213 1.00 97.00 93 GLN A CA 1
ATOM 716 C C . GLN A 1 93 ? 0.214 3.957 8.783 1.00 97.00 93 GLN A C 1
ATOM 718 O O . GLN A 1 93 ? 1.130 3.379 8.205 1.00 97.00 93 GLN A O 1
ATOM 723 N N . ILE A 1 94 ? -0.956 4.241 8.201 1.00 97.19 94 ILE A N 1
ATOM 724 C CA . ILE A 1 94 ? -1.266 3.903 6.802 1.00 97.19 94 ILE A CA 1
ATOM 725 C C . ILE A 1 94 ? -0.294 4.624 5.861 1.00 97.19 94 ILE A C 1
ATOM 727 O O . ILE A 1 94 ? 0.357 3.981 5.040 1.00 97.19 94 ILE A O 1
ATOM 731 N N . ILE A 1 95 ? -0.129 5.941 6.031 1.00 95.88 95 ILE A N 1
ATOM 732 C CA . ILE A 1 95 ? 0.783 6.754 5.211 1.00 95.88 95 ILE A CA 1
ATOM 733 C C . ILE A 1 95 ? 2.221 6.236 5.327 1.00 95.88 95 ILE A C 1
ATOM 735 O O . ILE A 1 95 ? 2.852 5.938 4.317 1.00 95.88 95 ILE A O 1
ATOM 739 N N . ARG A 1 96 ? 2.720 6.033 6.557 1.00 95.12 96 ARG A N 1
ATOM 740 C CA . ARG A 1 96 ? 4.080 5.509 6.783 1.00 95.12 96 ARG A CA 1
ATOM 741 C C . ARG A 1 96 ? 4.286 4.140 6.148 1.00 95.12 96 ARG A C 1
ATOM 743 O O . ARG A 1 96 ? 5.358 3.884 5.612 1.00 95.12 96 ARG A O 1
ATOM 750 N N . TYR A 1 97 ? 3.289 3.265 6.223 1.00 95.69 97 TYR A N 1
ATOM 751 C CA . TYR A 1 97 ? 3.373 1.939 5.628 1.00 95.69 97 TYR A CA 1
ATOM 752 C C . TYR A 1 97 ? 3.504 2.011 4.102 1.00 95.69 97 TYR A C 1
ATOM 754 O O . TYR A 1 97 ? 4.361 1.335 3.529 1.00 95.69 97 TYR A O 1
ATOM 762 N N . LEU A 1 98 ? 2.690 2.849 3.455 1.00 95.00 98 LEU A N 1
ATOM 763 C CA . LEU A 1 98 ? 2.734 3.064 2.009 1.00 95.00 98 LEU A CA 1
ATOM 764 C C . LEU A 1 98 ? 4.051 3.727 1.571 1.00 95.00 98 LEU A C 1
ATOM 766 O O . LEU A 1 98 ? 4.654 3.271 0.603 1.00 95.00 98 LEU A O 1
ATOM 770 N N . ASP A 1 99 ? 4.548 4.727 2.304 1.00 92.06 99 ASP A N 1
ATOM 771 C CA . ASP A 1 99 ? 5.841 5.373 2.023 1.00 92.06 99 ASP A CA 1
ATOM 772 C C . ASP A 1 99 ? 7.015 4.383 2.133 1.00 92.06 99 ASP A C 1
ATOM 774 O O . ASP A 1 99 ? 7.859 4.317 1.241 1.00 92.06 99 ASP A O 1
ATOM 778 N N . GLN A 1 100 ? 7.059 3.567 3.193 1.00 91.44 100 GLN A N 1
ATOM 779 C CA . GLN A 1 100 ? 8.147 2.603 3.429 1.00 91.44 100 GLN A CA 1
ATOM 780 C C . GLN A 1 100 ? 8.268 1.536 2.338 1.00 91.44 100 GLN A C 1
ATOM 782 O O . GLN A 1 100 ? 9.366 1.046 2.084 1.00 91.44 100 GLN A O 1
ATOM 787 N N . HIS A 1 101 ? 7.153 1.178 1.703 1.00 92.00 101 HIS A N 1
ATOM 788 C CA . HIS A 1 101 ? 7.108 0.158 0.657 1.00 92.00 101 HIS A CA 1
ATOM 789 C C . HIS A 1 101 ? 6.925 0.762 -0.740 1.00 92.00 101 HIS A C 1
ATOM 791 O O . HIS A 1 101 ? 6.679 0.022 -1.691 1.00 92.00 101 HIS A O 1
ATOM 797 N N . SER A 1 102 ? 7.022 2.085 -0.888 1.00 91.56 102 SER A N 1
ATOM 798 C CA . SER A 1 102 ? 6.855 2.748 -2.181 1.00 91.56 102 SER A CA 1
ATOM 799 C C . SER A 1 102 ? 7.970 2.377 -3.158 1.00 91.56 102 SER A C 1
ATOM 801 O O . SER A 1 102 ? 9.126 2.175 -2.782 1.00 91.56 102 SER A O 1
ATOM 803 N N . HIS A 1 103 ? 7.634 2.307 -4.447 1.00 89.38 103 HIS A N 1
ATOM 804 C CA . HIS A 1 103 ? 8.610 1.965 -5.480 1.00 89.38 103 HIS A CA 1
ATOM 805 C C . HIS A 1 103 ? 9.778 2.980 -5.519 1.00 89.38 103 HIS A C 1
ATOM 807 O O . HIS A 1 103 ? 9.544 4.190 -5.599 1.00 89.38 103 HIS A O 1
ATOM 813 N N . PRO A 1 104 ? 11.052 2.537 -5.561 1.00 83.12 104 PRO A N 1
ATOM 814 C CA . PRO A 1 104 ? 12.219 3.414 -5.421 1.00 83.12 104 PRO A CA 1
ATOM 815 C C . PRO A 1 104 ? 12.381 4.446 -6.541 1.00 83.12 104 PRO A C 1
ATOM 817 O O . PRO A 1 104 ? 13.089 5.436 -6.377 1.00 83.12 104 PRO A O 1
ATOM 820 N N . GLN A 1 105 ? 11.741 4.242 -7.694 1.00 80.69 105 GLN A N 1
ATOM 821 C CA . GLN A 1 105 ? 11.723 5.247 -8.758 1.00 80.69 105 GLN A CA 1
ATOM 822 C C . GLN A 1 105 ? 10.776 6.415 -8.444 1.00 80.69 105 GLN A C 1
ATOM 824 O O . GLN A 1 105 ? 11.051 7.526 -8.885 1.00 80.69 105 GLN A O 1
ATOM 829 N N . MET A 1 106 ? 9.719 6.194 -7.652 1.00 78.75 106 MET A N 1
ATOM 830 C CA . MET A 1 106 ? 8.808 7.264 -7.222 1.00 78.75 106 MET A CA 1
ATOM 831 C C . MET A 1 106 ? 9.516 8.241 -6.272 1.00 78.75 106 MET A C 1
ATOM 833 O O . MET A 1 106 ? 9.294 9.444 -6.342 1.00 78.75 106 MET A O 1
ATOM 837 N N . LEU A 1 107 ? 10.466 7.742 -5.472 1.00 72.50 107 LEU A N 1
ATOM 838 C CA . LEU A 1 107 ? 11.361 8.566 -4.649 1.00 72.50 107 LEU A CA 1
ATOM 839 C C . LEU A 1 107 ? 12.285 9.474 -5.483 1.00 72.50 107 LEU A C 1
ATOM 841 O O . LEU A 1 107 ? 12.736 10.506 -4.998 1.00 72.50 107 LEU A O 1
ATOM 845 N N . LYS A 1 108 ? 12.598 9.094 -6.730 1.00 70.56 108 LYS A N 1
ATOM 846 C CA . LYS A 1 108 ? 13.511 9.845 -7.612 1.00 70.56 108 LYS A CA 1
ATOM 847 C C . LYS A 1 108 ? 12.787 10.866 -8.489 1.00 70.56 108 LYS A C 1
ATOM 849 O O . LYS A 1 108 ? 13.407 11.832 -8.928 1.00 70.56 108 LYS A O 1
ATOM 854 N N . SER A 1 109 ? 11.498 10.658 -8.772 1.00 59.59 109 SER A N 1
ATOM 855 C CA . SER A 1 109 ? 10.701 11.556 -9.619 1.00 59.59 109 SER A CA 1
ATOM 856 C C . SER A 1 109 ? 10.404 12.918 -8.989 1.00 59.59 109 SER A C 1
ATOM 858 O O . SER A 1 109 ? 9.978 13.810 -9.713 1.00 59.59 109 SER A O 1
ATOM 860 N N . ASP A 1 110 ? 10.736 13.136 -7.712 1.00 55.12 110 ASP A N 1
ATOM 861 C CA . ASP A 1 110 ? 10.730 14.459 -7.058 1.00 55.12 110 ASP A CA 1
ATOM 862 C C . ASP A 1 110 ? 11.933 15.334 -7.510 1.00 55.12 110 ASP A C 1
ATOM 864 O O . ASP A 1 110 ? 12.561 16.076 -6.753 1.00 55.12 110 ASP A O 1
ATOM 868 N N . THR A 1 111 ? 12.298 15.228 -8.794 1.00 49.00 111 THR A N 1
ATOM 869 C CA . THR A 1 111 ? 13.333 16.025 -9.463 1.00 49.00 111 THR A CA 1
ATOM 870 C C . THR A 1 111 ? 12.705 17.339 -9.935 1.00 49.00 111 THR A C 1
ATOM 872 O O . THR A 1 111 ? 12.425 17.538 -11.114 1.00 49.00 111 THR A O 1
ATOM 875 N N . GLY A 1 112 ? 12.451 18.228 -8.975 1.00 49.66 112 GLY A N 1
ATOM 876 C CA . GLY A 1 112 ? 11.956 19.591 -9.207 1.00 49.66 112 GLY A CA 1
ATOM 877 C C . GLY A 1 112 ? 12.336 20.603 -8.119 1.00 49.66 112 GLY A C 1
ATOM 878 O O . GLY A 1 112 ? 11.868 21.735 -8.151 1.00 49.66 112 GLY A O 1
ATOM 879 N N . GLY A 1 113 ? 13.175 20.223 -7.146 1.00 50.25 113 GLY A N 1
ATOM 880 C CA . GLY A 1 113 ? 13.700 21.129 -6.113 1.00 50.25 113 GLY A CA 1
ATOM 881 C C . GLY A 1 113 ? 12.779 21.386 -4.913 1.00 50.25 113 GLY A C 1
ATOM 882 O O . GLY A 1 113 ? 13.233 21.963 -3.926 1.00 50.25 113 GLY A O 1
ATOM 883 N N . VAL A 1 114 ? 11.532 20.913 -4.941 1.00 57.88 114 VAL A N 1
ATOM 884 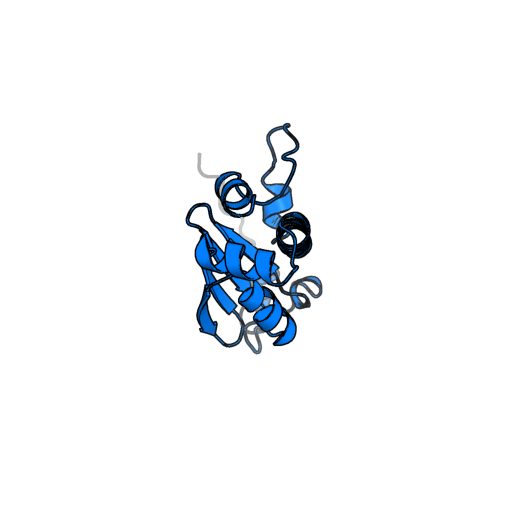C CA . VAL A 1 114 ? 10.624 20.933 -3.787 1.00 57.88 114 VAL A CA 1
ATOM 885 C C . VAL A 1 114 ? 10.588 19.526 -3.210 1.00 57.88 114 VAL A C 1
ATOM 887 O O . VAL A 1 114 ? 10.162 18.605 -3.887 1.00 57.88 114 VAL A O 1
ATOM 890 N N . ARG A 1 115 ? 11.078 19.350 -1.979 1.00 57.31 115 ARG A N 1
ATOM 891 C CA . ARG A 1 115 ? 10.965 18.077 -1.258 1.00 57.31 115 ARG A CA 1
ATOM 892 C C . ARG A 1 115 ? 9.503 17.896 -0.859 1.00 57.31 115 ARG A C 1
ATOM 894 O O . ARG A 1 115 ? 9.043 18.582 0.055 1.00 57.31 115 ARG A O 1
ATOM 901 N N . SER A 1 116 ? 8.781 17.020 -1.542 1.00 62.81 116 SER A N 1
ATOM 902 C CA . SER A 1 116 ? 7.428 16.629 -1.154 1.00 62.81 116 SER A CA 1
ATOM 903 C C . SER A 1 116 ? 7.485 15.866 0.176 1.00 62.81 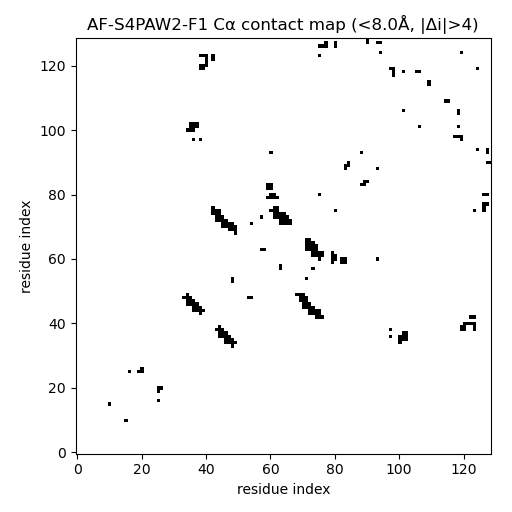116 SER A C 1
ATOM 905 O O . SER A 1 116 ? 8.409 15.093 0.428 1.00 62.81 116 SER A O 1
ATOM 907 N N . ALA A 1 117 ? 6.526 16.112 1.074 1.00 71.12 117 ALA A N 1
ATOM 908 C CA . ALA A 1 117 ? 6.526 15.525 2.421 1.00 71.12 117 ALA A CA 1
ATOM 909 C C . ALA A 1 117 ? 6.293 13.998 2.431 1.00 71.12 117 ALA A C 1
ATOM 911 O O . ALA A 1 117 ? 6.568 13.345 3.436 1.00 71.12 117 ALA A O 1
ATOM 912 N N . SER A 1 118 ? 5.788 13.440 1.328 1.00 80.94 118 SER A N 1
ATOM 913 C CA . SER A 1 118 ? 5.504 12.018 1.124 1.00 80.94 118 SER A CA 1
ATOM 914 C C . SER A 1 118 ? 5.660 11.670 -0.360 1.00 80.94 118 SER A C 1
ATOM 916 O O . SER A 1 118 ? 5.564 12.546 -1.222 1.00 80.94 118 SER A O 1
ATOM 918 N N . VAL A 1 119 ? 5.909 10.390 -0.651 1.00 87.00 119 VAL A N 1
ATOM 919 C CA . VAL A 1 119 ? 6.007 9.844 -2.019 1.00 87.00 119 VAL A CA 1
ATOM 920 C C . VAL A 1 119 ? 4.618 9.647 -2.636 1.00 87.00 119 VAL A C 1
ATOM 922 O O . VAL A 1 119 ? 4.477 9.447 -3.845 1.00 87.00 119 VAL A O 1
ATOM 925 N N . LEU A 1 120 ? 3.581 9.692 -1.800 1.00 89.88 120 LEU A N 1
ATOM 926 C CA . LEU A 1 120 ? 2.200 9.497 -2.198 1.00 89.88 120 LEU A CA 1
ATOM 927 C C . LEU A 1 120 ? 1.622 10.771 -2.829 1.00 89.88 120 LEU A C 1
ATOM 929 O O . LEU A 1 120 ? 1.934 11.880 -2.390 1.00 89.88 120 LEU A O 1
ATOM 933 N N . PRO A 1 121 ? 0.727 10.639 -3.822 1.00 91.00 121 PRO A N 1
ATOM 934 C CA . PRO A 1 121 ? 0.012 11.785 -4.364 1.00 91.00 121 PRO A CA 1
ATOM 935 C C . PRO A 1 121 ? -0.811 12.509 -3.281 1.00 91.00 121 PRO A C 1
ATOM 937 O O . PRO A 1 121 ? -1.405 11.842 -2.431 1.00 91.00 121 PRO A O 1
ATOM 940 N N . PRO A 1 122 ? -0.946 13.848 -3.340 1.00 90.56 122 PRO A N 1
ATOM 941 C CA . PRO A 1 122 ? -1.702 14.613 -2.343 1.00 90.56 122 PRO A CA 1
ATOM 942 C C . PRO A 1 122 ? -3.162 14.159 -2.238 1.00 90.56 122 PRO A C 1
ATOM 944 O O . PRO A 1 122 ? -3.688 14.052 -1.139 1.00 90.56 122 PRO A O 1
ATOM 947 N N . THR A 1 123 ? -3.784 13.762 -3.354 1.00 92.12 123 THR A N 1
ATOM 948 C CA . THR A 1 123 ? -5.154 13.228 -3.350 1.00 92.12 123 THR A CA 1
ATOM 949 C C . THR A 1 123 ? -5.296 11.963 -2.503 1.00 92.12 123 THR A C 1
ATOM 951 O O . THR A 1 123 ? -6.339 11.748 -1.895 1.00 92.12 123 THR A O 1
ATOM 954 N N . VAL A 1 124 ? -4.256 11.125 -2.449 1.00 93.56 124 VAL A N 1
ATOM 955 C CA . VAL A 1 124 ? -4.233 9.910 -1.624 1.00 93.56 124 VAL A CA 1
ATOM 956 C C . VAL A 1 124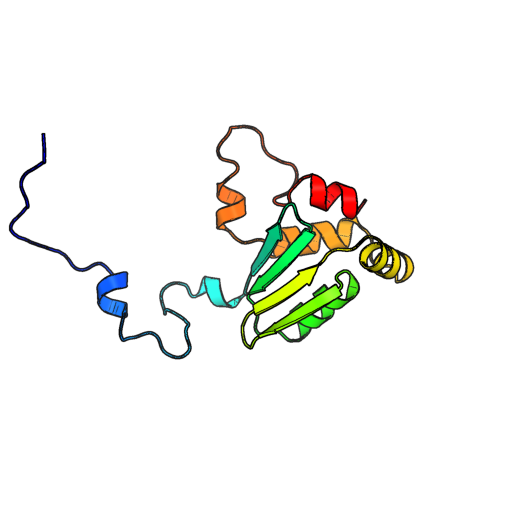 ? -4.056 10.273 -0.153 1.00 93.56 124 VAL A C 1
ATOM 958 O O . VAL A 1 124 ? -4.718 9.679 0.690 1.00 93.56 124 VAL A O 1
ATOM 961 N N . LEU A 1 125 ? -3.209 11.257 0.162 1.00 94.00 125 LEU A N 1
ATOM 962 C CA . LEU A 1 125 ? -3.026 11.739 1.534 1.00 94.00 125 LEU A CA 1
ATOM 963 C C . LEU A 1 125 ? -4.326 12.321 2.099 1.00 94.00 125 LEU A C 1
ATOM 965 O O . LEU A 1 125 ? -4.735 11.921 3.187 1.00 94.00 125 LEU A O 1
ATOM 969 N N . ASP A 1 126 ? -5.002 13.172 1.327 1.00 92.62 126 ASP A N 1
ATOM 970 C CA . ASP A 1 126 ? -6.276 13.793 1.708 1.00 92.62 126 ASP A CA 1
ATOM 971 C C . ASP A 1 126 ? -7.387 12.756 1.933 1.00 92.62 126 ASP A C 1
ATOM 973 O O . ASP A 1 126 ? -8.273 12.959 2.752 1.00 92.62 126 ASP A O 1
ATOM 977 N N . GLN A 1 127 ? -7.350 11.625 1.223 1.00 92.44 127 GLN A N 1
ATOM 978 C CA . GLN A 1 127 ? -8.314 10.537 1.406 1.00 92.44 127 GLN A CA 1
ATOM 979 C C . GLN A 1 127 ? -8.081 9.749 2.708 1.00 92.44 127 GLN A C 1
ATOM 981 O O . GLN A 1 127 ? -9.006 9.112 3.219 1.00 92.44 127 GLN A O 1
ATOM 986 N N . ILE A 1 128 ? -6.842 9.738 3.214 1.00 93.62 128 ILE A N 1
ATOM 987 C CA . ILE A 1 128 ? -6.449 9.007 4.428 1.00 93.62 128 ILE A CA 1
ATOM 988 C C . ILE A 1 128 ? -6.666 9.856 5.694 1.00 93.62 128 ILE A C 1
ATOM 990 O O . ILE A 1 128 ? -6.907 9.287 6.763 1.00 93.62 128 ILE A O 1
ATOM 994 N N . GLN A 1 129 ? -6.540 11.183 5.582 1.00 89.50 129 GLN A N 1
ATOM 995 C CA . GLN A 1 129 ? -6.668 12.152 6.681 1.00 89.50 129 GLN A CA 1
ATOM 996 C C . GLN A 1 129 ? -8.126 12.536 6.967 1.00 89.50 129 GLN A C 1
ATOM 998 O O . GLN A 1 129 ? -8.436 12.696 8.170 1.00 89.50 129 GLN A O 1
#

Mean predicted aligned error: 8.66 Å

pLDDT: mean 84.12, std 15.71, range [43.94, 98.25]

Radius of gyration: 19.08 Å; Cα contacts (8 Å, |Δi|>4): 142; chains: 1; bounding box: 45×39×55 Å

Nearest PDB structures (foldseek):
  7egb-assembly1_4  TM=7.947E-01  e=1.134E-11  Homo sapiens
  8bvw-assembly1_3  TM=6.941E-01  e=6.050E-12  Homo sapiens
  8eby-assembly1_D  TM=7.724E-01  e=1.236E-10  Homo sapiens
  8ebw-assembly1_D  TM=6.944E-01  e=1.875E-11  Homo sapiens
  7zs9-assembly1_2  TM=7.093E-01  e=1.236E-10  Saccharomyces cerevisiae